Protein AF-A0A968UVV8-F1 (afdb_monomer)

Structure (mmCIF, N/CA/C/O backbone):
data_AF-A0A968UVV8-F1
#
_entry.id   AF-A0A968UVV8-F1
#
loop_
_atom_site.group_PDB
_atom_site.id
_atom_site.type_symbol
_atom_site.label_atom_id
_atom_site.label_alt_id
_atom_site.label_comp_id
_atom_site.label_asym_id
_atom_site.label_entity_id
_atom_site.label_seq_id
_atom_site.pdbx_PDB_ins_code
_atom_site.Cartn_x
_atom_site.Cartn_y
_atom_site.Cartn_z
_atom_site.occupancy
_atom_site.B_iso_or_equiv
_atom_site.auth_seq_id
_atom_site.auth_comp_id
_atom_site.auth_asym_id
_atom_site.auth_atom_id
_atom_site.pdbx_PDB_model_num
ATOM 1 N N . MET A 1 1 ? -46.182 -7.070 -26.203 1.00 40.66 1 MET A N 1
ATOM 2 C CA . MET A 1 1 ? -45.290 -7.951 -25.419 1.00 40.66 1 MET A CA 1
ATOM 3 C C . MET A 1 1 ? -43.928 -7.909 -26.089 1.00 40.66 1 MET A C 1
ATOM 5 O O . MET A 1 1 ? -43.728 -8.587 -27.084 1.00 40.66 1 MET A O 1
ATOM 9 N N . THR A 1 2 ? -43.049 -7.021 -25.630 1.00 40.78 2 THR A N 1
ATOM 10 C CA . THR A 1 2 ? -41.761 -6.743 -26.284 1.00 40.78 2 THR A CA 1
ATOM 11 C C . THR A 1 2 ? -40.662 -7.298 -25.391 1.00 40.78 2 THR A C 1
ATOM 13 O O . THR A 1 2 ? -40.506 -6.854 -24.254 1.00 40.78 2 THR A O 1
ATOM 16 N N . GLY A 1 3 ? -39.982 -8.339 -25.871 1.00 36.72 3 GLY A N 1
ATOM 17 C CA . GLY A 1 3 ? -38.958 -9.066 -25.125 1.00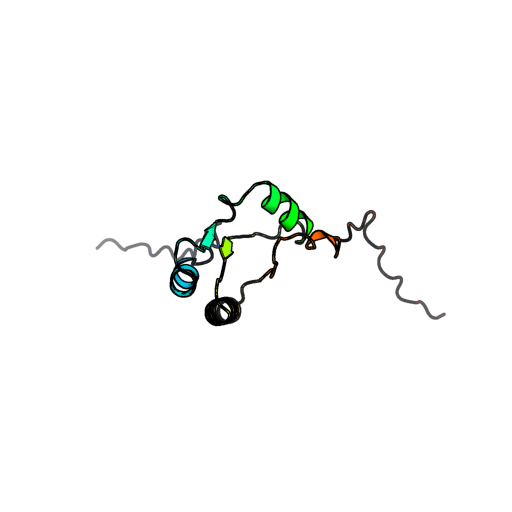 36.72 3 GLY A CA 1
ATOM 18 C C . GLY A 1 3 ? -37.761 -8.181 -24.784 1.00 36.72 3 GLY A C 1
ATOM 19 O O . GLY A 1 3 ? -37.210 -7.502 -25.649 1.00 36.72 3 GLY A O 1
ATOM 20 N N . ARG A 1 4 ? -37.362 -8.197 -23.508 1.00 36.09 4 ARG A N 1
ATOM 21 C CA . ARG A 1 4 ? -36.092 -7.643 -23.031 1.00 36.09 4 ARG A CA 1
ATOM 22 C C . ARG A 1 4 ? -34.954 -8.545 -23.503 1.00 36.09 4 ARG A C 1
ATOM 24 O O . ARG A 1 4 ? -34.898 -9.714 -23.131 1.00 36.09 4 ARG A O 1
ATOM 31 N N . LEU A 1 5 ? -34.045 -7.980 -24.289 1.00 35.06 5 LEU A N 1
ATOM 32 C CA . LEU A 1 5 ? -32.749 -8.569 -24.601 1.00 35.06 5 LEU A CA 1
ATOM 33 C C . LEU A 1 5 ? -31.893 -8.552 -23.320 1.00 35.06 5 LEU A C 1
ATOM 35 O O . LEU A 1 5 ? -31.468 -7.492 -22.863 1.00 35.06 5 LEU A O 1
ATOM 39 N N . LEU A 1 6 ? -31.689 -9.719 -22.706 1.00 34.44 6 LEU A N 1
ATOM 40 C CA . LEU A 1 6 ? -30.686 -9.928 -21.661 1.00 34.44 6 LEU A CA 1
ATOM 41 C C . LEU A 1 6 ? -29.319 -10.010 -22.342 1.00 34.44 6 LEU A C 1
ATOM 43 O O . LEU A 1 6 ? -28.897 -11.075 -22.786 1.00 34.44 6 LEU A O 1
ATOM 47 N N . THR A 1 7 ? -28.626 -8.879 -22.445 1.00 30.69 7 THR A N 1
ATOM 48 C CA . THR A 1 7 ? -27.203 -8.880 -22.791 1.00 30.69 7 THR A CA 1
ATOM 49 C C . THR A 1 7 ? -26.424 -9.412 -21.590 1.00 30.69 7 THR A C 1
ATOM 51 O O . THR A 1 7 ? -26.036 -8.661 -20.698 1.00 30.69 7 THR A O 1
ATOM 54 N N . LEU A 1 8 ? -26.209 -10.728 -21.560 1.00 42.97 8 LEU A N 1
ATOM 55 C CA . LEU A 1 8 ? -25.117 -11.351 -20.818 1.00 42.97 8 LEU A CA 1
ATOM 56 C C . LEU A 1 8 ? -23.817 -11.030 -21.558 1.00 42.97 8 LEU A C 1
ATOM 58 O O . LEU A 1 8 ? -23.363 -11.782 -22.413 1.00 42.97 8 LEU A O 1
ATOM 62 N N . MET A 1 9 ? -23.236 -9.882 -21.239 1.00 27.30 9 MET A N 1
ATOM 63 C CA . MET A 1 9 ? -21.830 -9.621 -21.495 1.00 27.30 9 MET A CA 1
ATOM 64 C C . MET A 1 9 ? -21.253 -9.195 -20.155 1.00 27.30 9 MET A C 1
ATOM 66 O O . MET A 1 9 ? -21.475 -8.071 -19.704 1.00 27.30 9 MET A O 1
ATOM 70 N N . ASN A 1 10 ? -20.553 -10.116 -19.491 1.00 41.09 10 ASN A N 1
ATOM 71 C CA . ASN A 1 10 ? -19.592 -9.747 -18.464 1.00 41.09 10 ASN A CA 1
ATOM 72 C C . ASN A 1 10 ? -18.554 -8.872 -19.161 1.00 41.09 10 ASN A C 1
ATOM 74 O O . ASN A 1 10 ? -17.576 -9.366 -19.720 1.00 41.09 10 ASN A O 1
ATOM 78 N N . SER A 1 11 ? -18.798 -7.566 -19.164 1.00 35.19 11 SER A N 1
ATOM 79 C CA . SER A 1 11 ? -17.754 -6.590 -19.380 1.00 35.19 11 SER A CA 1
ATOM 80 C C . SER A 1 11 ? -16.701 -6.890 -18.322 1.00 35.19 11 SER A C 1
ATOM 82 O O . SER A 1 11 ? -16.882 -6.556 -17.151 1.00 35.19 11 SER A O 1
ATOM 84 N N . PHE A 1 12 ? -15.611 -7.548 -18.714 1.00 42.53 12 PHE A N 1
ATOM 85 C CA . PHE A 1 12 ? -14.350 -7.385 -18.013 1.00 42.53 12 PHE A CA 1
ATOM 86 C C . PHE A 1 12 ? -14.008 -5.908 -18.178 1.00 42.53 12 PHE A C 1
ATOM 88 O O . PHE A 1 12 ? -13.425 -5.481 -19.170 1.00 42.53 12 PHE A O 1
ATOM 95 N N . SER A 1 13 ? -14.544 -5.103 -17.264 1.00 35.62 13 SER A N 1
ATOM 96 C CA . SER A 1 13 ? -14.266 -3.686 -17.184 1.00 35.62 13 SER A CA 1
ATOM 97 C C . SER A 1 13 ? -12.758 -3.566 -17.029 1.00 35.62 13 SER A C 1
ATOM 99 O O . SER A 1 13 ? -12.184 -4.186 -16.136 1.00 35.62 13 SER A O 1
ATOM 101 N N . THR A 1 14 ? -12.113 -2.761 -17.870 1.00 40.47 14 THR A N 1
ATOM 102 C CA . THR A 1 14 ? -10.674 -2.425 -17.846 1.00 40.47 14 THR A CA 1
ATOM 103 C C . THR A 1 14 ? -10.235 -1.720 -16.546 1.00 40.47 14 THR A C 1
ATOM 105 O O . THR A 1 14 ? -9.181 -1.102 -16.457 1.00 40.47 14 THR A O 1
ATOM 108 N N . ALA A 1 15 ? -11.042 -1.805 -15.497 1.00 44.88 15 ALA A N 1
ATOM 109 C CA . ALA A 1 15 ? -10.779 -1.327 -14.167 1.00 44.88 15 ALA A CA 1
ATOM 110 C C . ALA A 1 15 ? -11.103 -2.473 -13.199 1.00 44.88 15 ALA A C 1
ATOM 112 O O . ALA A 1 15 ? -12.144 -2.458 -12.545 1.00 44.88 15 ALA A O 1
ATOM 113 N N . ASP A 1 16 ? -10.215 -3.469 -13.121 1.00 46.28 16 ASP A N 1
ATOM 114 C CA . ASP A 1 16 ? -10.134 -4.364 -11.962 1.00 46.28 16 ASP A CA 1
ATOM 115 C C . ASP A 1 16 ? -9.768 -3.492 -10.755 1.00 46.28 16 ASP A C 1
ATOM 117 O O . ASP A 1 16 ? -8.603 -3.237 -10.470 1.00 46.28 16 ASP A O 1
ATOM 121 N N . ARG A 1 17 ? -10.765 -2.810 -10.195 1.00 56.56 17 ARG A N 1
ATOM 122 C CA . ARG A 1 17 ? -10.604 -1.921 -9.053 1.00 56.56 17 ARG A CA 1
ATOM 123 C C . ARG A 1 17 ? -10.637 -2.831 -7.844 1.00 56.56 17 ARG A C 1
ATOM 125 O O . ARG A 1 17 ? -11.680 -3.430 -7.583 1.00 56.56 17 ARG A O 1
ATOM 132 N N . ILE A 1 18 ? -9.538 -2.904 -7.094 1.00 65.00 18 ILE A N 1
ATOM 133 C CA . ILE A 1 18 ? -9.612 -3.383 -5.713 1.00 65.00 18 ILE A CA 1
ATOM 134 C C . ILE A 1 18 ? -10.780 -2.652 -5.046 1.00 65.00 18 ILE A C 1
ATOM 136 O O . ILE A 1 18 ? -10.894 -1.425 -5.135 1.00 65.00 18 ILE A O 1
ATOM 140 N N . ASN A 1 19 ? -11.681 -3.411 -4.421 1.00 72.38 19 ASN A N 1
ATOM 141 C CA . ASN A 1 19 ? -12.752 -2.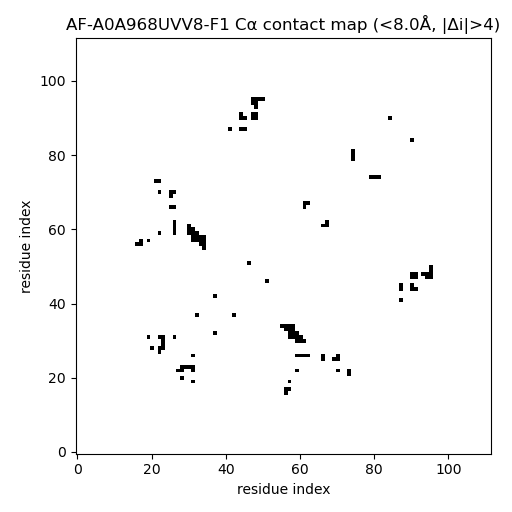826 -3.633 1.00 72.38 19 ASN A CA 1
ATOM 142 C C . ASN A 1 19 ? -12.136 -2.228 -2.361 1.00 72.38 19 ASN A C 1
ATOM 144 O O . ASN A 1 19 ? -12.016 -2.901 -1.337 1.00 72.38 19 ASN A O 1
ATOM 148 N N . THR A 1 20 ? -11.708 -0.964 -2.441 1.00 80.81 20 THR A N 1
ATOM 149 C CA . THR A 1 20 ? -11.039 -0.279 -1.330 1.00 80.81 20 THR A CA 1
ATOM 150 C C . THR A 1 20 ? -11.952 -0.106 -0.121 1.00 80.81 20 THR A C 1
ATOM 152 O O . THR A 1 20 ? -11.432 0.050 0.972 1.00 80.81 20 THR A O 1
ATOM 155 N N . GLN A 1 21 ? -13.280 -0.236 -0.255 1.00 85.12 21 GLN A N 1
ATOM 156 C CA . GLN A 1 21 ? -14.227 -0.073 0.859 1.00 85.12 21 GLN A CA 1
ATOM 157 C C . GLN A 1 21 ? -13.952 -1.023 2.031 1.00 85.12 21 GLN A C 1
ATOM 159 O O . GLN A 1 21 ? -14.082 -0.635 3.193 1.00 85.12 21 GLN A O 1
ATOM 164 N N . GLU A 1 22 ? -13.559 -2.269 1.750 1.00 88.88 22 GLU A N 1
ATOM 165 C CA . GLU A 1 22 ? -13.232 -3.230 2.809 1.00 88.88 22 GLU A CA 1
ATOM 166 C C . GLU A 1 22 ? -11.928 -2.840 3.523 1.00 88.88 22 GLU A C 1
ATOM 168 O O . GLU A 1 22 ? -11.851 -2.893 4.749 1.00 88.88 22 GLU A O 1
ATOM 173 N N . LEU A 1 23 ? -10.928 -2.362 2.776 1.00 90.75 23 LEU A N 1
ATOM 174 C CA . LEU A 1 23 ? -9.676 -1.847 3.341 1.00 90.75 23 LEU A CA 1
ATOM 175 C C . LEU A 1 23 ? -9.910 -0.568 4.154 1.00 90.75 23 LEU A C 1
ATOM 177 O O . LEU A 1 23 ? -9.359 -0.422 5.241 1.00 90.75 23 LEU A O 1
ATOM 181 N N . GLU A 1 24 ? -10.769 0.324 3.668 1.00 92.06 24 GLU A N 1
ATOM 182 C CA . GLU A 1 24 ? -11.174 1.553 4.351 1.00 92.06 24 GLU A CA 1
ATOM 183 C C . GLU A 1 24 ? -11.960 1.250 5.635 1.00 92.06 24 GLU A C 1
ATOM 185 O O . GLU A 1 24 ? -11.835 1.982 6.610 1.00 92.06 24 GLU A O 1
ATOM 190 N N . SER A 1 25 ? -12.721 0.153 5.684 1.00 91.06 25 SER A N 1
ATOM 191 C CA . SER A 1 25 ? -13.415 -0.279 6.908 1.00 91.06 25 SER A CA 1
ATOM 192 C C . SER A 1 25 ? -12.456 -0.826 7.972 1.00 91.06 25 SER A C 1
ATOM 194 O O . SER A 1 25 ? -12.740 -0.726 9.162 1.00 91.06 25 SER A O 1
ATOM 196 N N . ILE A 1 26 ? -11.321 -1.397 7.555 1.00 90.62 26 ILE A N 1
ATOM 197 C CA . ILE A 1 26 ? -10.296 -1.949 8.454 1.00 90.62 26 ILE A CA 1
ATOM 198 C C . ILE A 1 26 ? -9.346 -0.854 8.942 1.00 90.62 26 ILE A C 1
ATOM 200 O O . ILE A 1 26 ? -9.105 -0.722 10.138 1.00 90.62 26 ILE A O 1
ATOM 204 N N . ALA A 1 27 ? -8.779 -0.092 8.007 1.00 86.56 27 ALA A N 1
ATOM 205 C CA . ALA A 1 27 ? -7.729 0.880 8.274 1.00 86.56 27 ALA A CA 1
ATOM 206 C C . ALA A 1 27 ? -8.252 2.320 8.341 1.00 86.56 27 ALA A C 1
ATOM 208 O O . ALA A 1 27 ? -7.482 3.211 8.653 1.00 86.56 27 ALA A O 1
ATOM 209 N N . GLY A 1 28 ? -9.526 2.592 8.068 1.00 86.50 28 GLY A N 1
ATOM 210 C CA . GLY A 1 28 ? -10.062 3.950 7.951 1.00 86.50 28 GLY A CA 1
ATOM 211 C C . GLY A 1 28 ? -9.796 4.582 6.578 1.00 86.50 28 GLY A C 1
ATOM 212 O O . GLY A 1 28 ? -8.734 4.406 5.981 1.00 86.50 28 GLY A O 1
ATOM 213 N N . THR A 1 29 ? -10.753 5.373 6.082 1.00 80.50 29 THR A N 1
ATOM 214 C CA . THR A 1 29 ? -10.722 5.956 4.727 1.00 80.50 29 THR A CA 1
ATOM 215 C C . THR A 1 29 ? -9.489 6.813 4.444 1.00 80.50 29 THR A C 1
ATOM 217 O O . THR A 1 29 ? -8.933 6.751 3.355 1.00 80.50 29 THR A O 1
ATOM 220 N N . SER A 1 30 ? -9.010 7.582 5.425 1.00 82.25 30 SER A N 1
ATOM 221 C CA . SER A 1 30 ? -7.834 8.447 5.255 1.00 82.25 30 SER A CA 1
ATOM 222 C C . SER A 1 30 ? -6.506 7.690 5.163 1.00 82.25 30 SER A C 1
ATOM 224 O O . SER A 1 30 ? -5.484 8.304 4.872 1.00 82.25 30 SER A O 1
ATOM 226 N N . ARG A 1 31 ? -6.503 6.377 5.427 1.00 88.31 31 ARG A N 1
ATOM 227 C C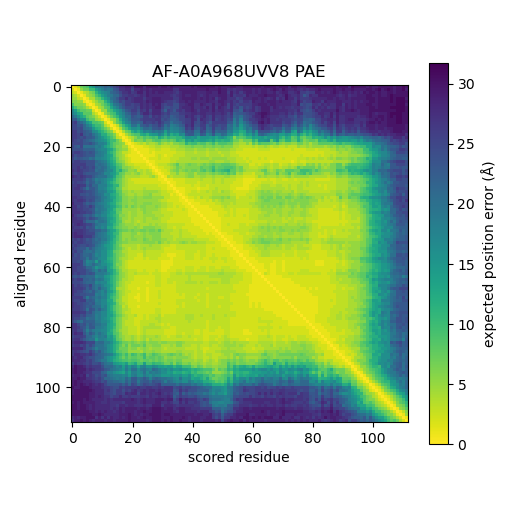A . ARG A 1 31 ? -5.298 5.534 5.441 1.00 88.31 31 ARG A CA 1
ATOM 228 C C . ARG A 1 31 ? -5.236 4.567 4.262 1.00 88.31 31 ARG A C 1
ATOM 230 O O . ARG A 1 31 ? -4.354 3.711 4.229 1.00 88.31 31 ARG A O 1
ATOM 237 N N . VAL A 1 32 ? -6.144 4.715 3.298 1.00 91.38 32 VAL A N 1
ATOM 238 C CA . VAL A 1 32 ? -6.109 4.026 2.007 1.00 91.38 32 VAL A CA 1
ATOM 239 C C . VAL A 1 32 ? -5.928 5.080 0.921 1.00 91.38 32 VAL A C 1
ATOM 241 O O . VAL A 1 32 ? -6.854 5.808 0.575 1.00 91.38 32 VAL A O 1
ATOM 244 N N . CYS A 1 33 ? -4.716 5.175 0.388 1.00 89.75 33 CYS A N 1
ATOM 245 C CA . CYS A 1 33 ? -4.386 6.093 -0.695 1.00 89.75 33 CYS A CA 1
ATOM 246 C C . CYS A 1 33 ? -4.491 5.354 -2.024 1.00 89.75 33 CYS A C 1
ATOM 248 O O . CYS A 1 33 ? -3.931 4.267 -2.183 1.00 89.75 33 CYS A O 1
ATOM 250 N N . ARG A 1 34 ? -5.181 5.935 -3.008 1.00 89.19 34 ARG A N 1
ATOM 251 C CA . ARG A 1 34 ? -5.122 5.396 -4.370 1.00 89.19 34 ARG A CA 1
ATOM 252 C C . ARG A 1 34 ? -3.722 5.585 -4.922 1.00 89.19 34 ARG A C 1
ATOM 254 O O . ARG A 1 34 ? -3.049 6.564 -4.605 1.00 89.19 34 ARG A O 1
ATOM 261 N N . TRP A 1 35 ? -3.314 4.669 -5.796 1.00 89.62 35 TRP A N 1
ATOM 262 C CA . TRP A 1 35 ? -2.004 4.753 -6.427 1.00 89.62 35 TRP A CA 1
ATOM 263 C C . TRP A 1 35 ? -1.781 6.112 -7.101 1.00 89.62 35 TRP A C 1
ATOM 265 O O . TRP A 1 35 ? -0.767 6.750 -6.869 1.00 89.62 35 TRP A O 1
ATOM 275 N N . GLN A 1 36 ? -2.778 6.617 -7.829 1.00 86.62 36 GLN A N 1
ATOM 276 C CA . GLN A 1 36 ? -2.720 7.894 -8.558 1.00 86.62 36 GLN A CA 1
ATOM 277 C C . GLN A 1 36 ? -2.478 9.124 -7.671 1.00 86.62 36 GLN A C 1
ATOM 279 O O . GLN A 1 36 ? -1.910 10.100 -8.148 1.00 86.62 36 GLN A O 1
ATOM 284 N N . ASP A 1 37 ? -2.872 9.062 -6.399 1.00 87.38 37 ASP A N 1
ATOM 285 C CA . ASP A 1 37 ? -2.797 10.184 -5.455 1.00 87.38 37 ASP A CA 1
ATOM 286 C C . ASP A 1 37 ? -1.540 10.109 -4.567 1.00 87.38 37 ASP A C 1
ATOM 288 O O . ASP A 1 37 ? -1.407 10.835 -3.585 1.00 87.38 37 ASP A O 1
ATOM 292 N N . THR A 1 38 ? -0.633 9.178 -4.869 1.00 85.56 38 THR A N 1
ATOM 293 C CA . THR A 1 38 ? 0.587 8.945 -4.094 1.00 85.56 38 THR A CA 1
ATOM 294 C C . THR A 1 38 ? 1.712 9.889 -4.530 1.00 85.56 38 THR A C 1
ATOM 296 O O . THR A 1 38 ? 1.826 10.244 -5.700 1.00 85.56 38 THR A O 1
ATOM 299 N N . GLU A 1 39 ? 2.589 10.252 -3.590 1.00 87.19 39 GLU A N 1
ATOM 300 C CA . GLU A 1 39 ? 3.779 11.072 -3.835 1.00 87.19 39 GLU A CA 1
ATOM 301 C C . GLU A 1 39 ? 4.643 10.557 -5.013 1.00 87.19 39 GLU A C 1
ATOM 303 O O . GLU A 1 39 ? 4.992 9.368 -5.040 1.00 87.19 39 GLU A O 1
ATOM 308 N N . PRO A 1 40 ? 5.094 11.433 -5.936 1.00 87.19 40 PRO A N 1
ATOM 309 C CA . PRO A 1 40 ? 5.865 11.035 -7.122 1.00 87.19 40 PRO A CA 1
ATOM 310 C C . PRO A 1 40 ? 7.160 10.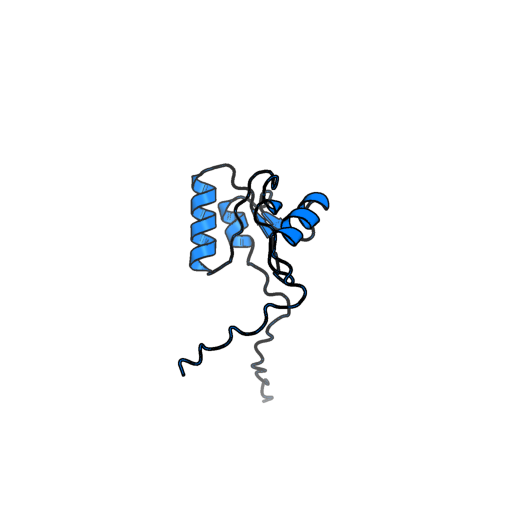274 -6.813 1.00 87.19 40 PRO A C 1
ATOM 312 O O . PRO A 1 40 ? 7.560 9.373 -7.546 1.00 87.19 40 PRO A O 1
ATOM 315 N N . PHE A 1 41 ? 7.822 10.611 -5.703 1.00 86.88 41 PHE A N 1
ATOM 316 C CA . PHE A 1 41 ? 9.010 9.885 -5.253 1.00 86.88 41 PHE A CA 1
ATOM 317 C C . PHE A 1 41 ? 8.699 8.418 -4.933 1.00 86.88 41 PHE A C 1
ATOM 319 O O . PHE A 1 41 ? 9.510 7.538 -5.212 1.00 86.88 41 PHE A O 1
ATOM 326 N N . LEU A 1 42 ? 7.534 8.138 -4.347 1.00 88.38 42 LEU A N 1
ATOM 327 C CA . LEU A 1 42 ? 7.148 6.777 -3.995 1.00 88.38 42 LEU A CA 1
ATOM 328 C C . LEU A 1 42 ? 6.740 5.972 -5.238 1.00 88.38 42 LEU A C 1
ATOM 330 O O . LEU A 1 42 ? 7.035 4.779 -5.285 1.00 88.38 42 LEU A O 1
ATOM 334 N N . HIS A 1 43 ? 6.167 6.628 -6.257 1.00 88.88 43 HIS A N 1
ATOM 335 C CA . HIS A 1 43 ? 5.933 6.031 -7.583 1.00 88.88 43 HIS A CA 1
ATOM 336 C C . HIS A 1 43 ? 7.202 5.425 -8.167 1.00 88.88 43 HIS A C 1
ATOM 338 O O . HIS A 1 43 ? 7.269 4.214 -8.361 1.00 88.88 43 HIS A O 1
ATOM 344 N N . ASP A 1 44 ? 8.240 6.245 -8.341 1.00 87.50 44 ASP A N 1
ATOM 345 C CA . ASP A 1 44 ? 9.507 5.818 -8.947 1.00 87.50 44 ASP A CA 1
ATOM 346 C C . ASP A 1 44 ? 10.149 4.637 -8.201 1.00 87.50 44 ASP A C 1
ATOM 348 O O . ASP A 1 44 ? 10.704 3.717 -8.807 1.00 87.50 44 ASP A O 1
ATOM 352 N N . ARG A 1 45 ? 10.051 4.630 -6.870 1.00 87.81 45 ARG A N 1
ATOM 353 C CA . ARG A 1 45 ? 10.644 3.571 -6.051 1.00 87.81 45 ARG A CA 1
ATOM 354 C C . ARG A 1 45 ? 9.918 2.249 -6.151 1.00 87.81 45 ARG A C 1
ATOM 356 O O . ARG A 1 45 ? 10.580 1.214 -6.194 1.00 87.81 45 ARG A O 1
ATOM 363 N N . ILE A 1 46 ? 8.589 2.269 -6.132 1.00 89.44 46 ILE A N 1
ATOM 364 C CA . ILE A 1 46 ? 7.816 1.032 -6.216 1.00 89.44 46 ILE A CA 1
ATOM 365 C C . ILE A 1 46 ? 7.861 0.492 -7.646 1.00 89.44 46 ILE A C 1
ATOM 367 O O . ILE A 1 46 ? 8.072 -0.708 -7.802 1.00 89.44 46 ILE A O 1
ATOM 371 N N . ASP A 1 47 ? 7.800 1.346 -8.672 1.00 86.75 47 ASP A N 1
ATOM 372 C CA . ASP A 1 47 ? 7.933 0.932 -10.077 1.00 86.75 47 ASP A CA 1
ATOM 373 C C . ASP A 1 47 ? 9.258 0.201 -10.349 1.00 86.75 47 ASP A C 1
ATOM 375 O O . ASP A 1 47 ? 9.308 -0.743 -11.135 1.00 86.75 47 ASP A O 1
ATOM 379 N N . LYS A 1 48 ? 10.340 0.584 -9.660 1.00 84.00 48 LYS A N 1
ATOM 380 C CA . LYS A 1 48 ? 11.644 -0.103 -9.737 1.00 84.00 48 LYS A CA 1
ATOM 381 C C . LYS A 1 48 ? 11.713 -1.413 -8.951 1.00 84.00 48 LYS A C 1
ATOM 383 O O . LYS A 1 48 ? 12.664 -2.172 -9.134 1.00 84.00 48 LYS A O 1
ATOM 388 N N . ALA A 1 49 ? 10.754 -1.664 -8.069 1.00 85.25 49 ALA A N 1
ATOM 389 C CA . ALA A 1 49 ? 10.734 -2.809 -7.166 1.00 85.25 49 ALA A CA 1
ATOM 390 C C . ALA A 1 49 ? 9.758 -3.911 -7.597 1.00 85.25 49 ALA A C 1
ATOM 392 O O . ALA A 1 49 ? 9.838 -5.032 -7.094 1.00 85.25 49 ALA A O 1
ATOM 393 N N . VAL A 1 50 ? 8.848 -3.613 -8.527 1.00 87.69 50 VAL A N 1
ATOM 394 C CA . VAL A 1 50 ? 7.858 -4.558 -9.055 1.00 87.69 50 VAL A CA 1
ATOM 395 C C . VAL A 1 50 ? 8.111 -4.861 -10.526 1.00 87.69 50 VAL A C 1
ATOM 397 O O . VAL A 1 50 ? 8.584 -4.013 -11.275 1.00 87.69 50 VAL A O 1
ATOM 400 N N . ALA A 1 51 ? 7.775 -6.072 -10.973 1.00 85.75 51 ALA A N 1
ATOM 401 C CA . ALA A 1 51 ? 7.973 -6.452 -12.369 1.00 85.75 51 ALA A CA 1
ATOM 402 C C . ALA A 1 51 ? 7.301 -5.441 -13.329 1.00 85.75 51 ALA A C 1
ATOM 404 O O . ALA A 1 51 ? 6.189 -4.984 -13.038 1.00 85.75 51 ALA A O 1
ATOM 405 N N . PRO A 1 52 ? 7.921 -5.106 -14.477 1.00 83.69 52 PRO A N 1
ATOM 406 C CA . PRO A 1 52 ? 7.329 -4.182 -15.438 1.00 83.69 52 PRO A CA 1
ATOM 407 C C . PRO A 1 52 ? 5.905 -4.592 -15.828 1.00 83.69 52 PRO A C 1
ATOM 409 O O . PRO A 1 52 ? 5.647 -5.759 -16.120 1.00 83.69 52 PRO A O 1
ATOM 412 N N . GLY A 1 53 ? 4.979 -3.632 -15.828 1.00 84.56 53 GLY A N 1
ATOM 413 C CA . GLY A 1 53 ? 3.564 -3.882 -16.120 1.00 84.56 53 GLY A CA 1
ATOM 414 C C . GLY A 1 53 ? 2.741 -4.391 -14.931 1.00 84.56 53 GLY A C 1
ATOM 415 O O . GLY A 1 53 ? 1.542 -4.618 -15.090 1.00 84.56 53 GLY A O 1
ATOM 416 N N . THR A 1 54 ? 3.338 -4.539 -13.742 1.00 87.62 54 THR A N 1
ATOM 417 C CA . THR A 1 54 ? 2.578 -4.793 -12.510 1.00 87.62 54 THR A CA 1
ATOM 418 C C . THR A 1 54 ? 1.653 -3.611 -12.241 1.00 87.62 54 THR A C 1
ATOM 420 O O . THR A 1 54 ? 2.101 -2.471 -12.136 1.00 87.62 54 THR A O 1
ATOM 423 N N . LYS A 1 55 ? 0.352 -3.878 -12.119 1.00 88.94 55 LYS A N 1
ATOM 424 C CA . LYS A 1 55 ? -0.637 -2.862 -11.765 1.00 88.94 55 LYS A CA 1
ATOM 425 C C . LYS A 1 55 ? -0.699 -2.711 -10.245 1.00 88.94 55 LYS A C 1
ATOM 427 O O . LYS A 1 55 ? -0.851 -3.701 -9.537 1.00 88.94 55 LYS A O 1
ATOM 432 N N . ILE A 1 56 ? -0.610 -1.473 -9.768 1.00 90.19 56 ILE A N 1
ATOM 433 C CA . ILE A 1 56 ? -0.765 -1.118 -8.355 1.00 90.19 56 ILE A CA 1
ATOM 434 C C . ILE A 1 56 ? -2.052 -0.308 -8.216 1.00 90.19 56 ILE A C 1
ATOM 436 O O . ILE A 1 56 ? -2.240 0.687 -8.915 1.00 90.19 56 ILE A O 1
ATOM 440 N N . ASP A 1 57 ? -2.949 -0.737 -7.329 1.00 91.19 57 ASP A N 1
ATOM 441 C CA . ASP A 1 57 ? -4.248 -0.080 -7.148 1.00 91.19 57 ASP A CA 1
ATOM 442 C C . ASP A 1 57 ? -4.239 0.939 -5.997 1.00 91.19 57 ASP A C 1
ATOM 444 O O . ASP A 1 57 ? -4.738 2.060 -6.147 1.00 91.19 57 ASP A O 1
ATOM 448 N N . CYS A 1 58 ? -3.665 0.581 -4.845 1.00 91.56 58 CYS A N 1
ATOM 449 C CA . CYS A 1 58 ? -3.665 1.426 -3.650 1.00 91.56 58 CYS A CA 1
ATOM 450 C C . CYS A 1 58 ? -2.525 1.103 -2.677 1.00 91.56 58 CYS A C 1
ATOM 452 O O . CYS A 1 58 ? -1.943 0.020 -2.709 1.00 91.56 58 CYS A O 1
ATOM 454 N N . ILE A 1 59 ? -2.277 2.033 -1.757 1.00 92.75 59 ILE A N 1
ATOM 455 C CA . ILE A 1 59 ? -1.397 1.882 -0.599 1.00 92.75 59 ILE A CA 1
ATOM 456 C C . ILE A 1 59 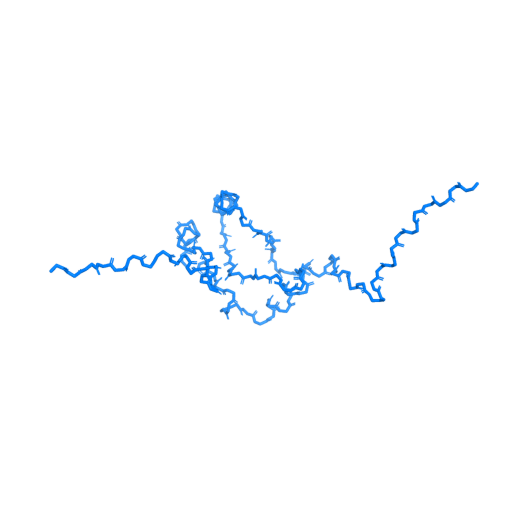? -2.249 1.978 0.664 1.00 92.75 59 ILE A C 1
ATOM 458 O O . ILE A 1 59 ? -3.116 2.846 0.770 1.00 92.75 59 ILE A O 1
ATOM 462 N N . VAL A 1 60 ? -1.994 1.094 1.628 1.00 93.75 60 VAL A N 1
ATOM 463 C CA . VAL A 1 60 ? -2.679 1.082 2.924 1.00 93.75 60 VAL A CA 1
ATOM 464 C C . VAL A 1 60 ? -1.664 1.352 4.031 1.00 93.75 60 VAL A C 1
ATOM 466 O O . VAL A 1 60 ? -0.623 0.699 4.080 1.00 93.75 60 VAL A O 1
ATOM 469 N N . TYR A 1 61 ? -1.984 2.281 4.931 1.00 93.88 61 TYR A N 1
ATOM 470 C CA . TYR A 1 61 ? -1.142 2.690 6.058 1.00 93.88 61 TYR A CA 1
ATOM 471 C C . TYR A 1 61 ? -1.754 2.233 7.395 1.00 93.88 61 TYR A C 1
ATOM 473 O O . TYR A 1 61 ? -2.431 3.016 8.062 1.00 93.88 61 TYR A O 1
ATOM 481 N N . PRO A 1 62 ? -1.571 0.967 7.810 1.00 93.94 62 PRO A N 1
ATOM 482 C CA . PRO A 1 62 ? -2.017 0.517 9.125 1.00 93.94 62 PRO A CA 1
ATOM 483 C C . PRO A 1 62 ? -1.163 1.157 10.233 1.00 93.94 62 PRO A C 1
ATOM 485 O O . PRO A 1 62 ? 0.059 1.225 10.121 1.00 93.94 62 PRO A O 1
ATOM 488 N N . ASN A 1 63 ? -1.797 1.585 11.325 1.00 93.31 63 ASN A N 1
ATOM 489 C CA . ASN A 1 63 ? -1.128 2.163 12.497 1.00 93.31 63 ASN A CA 1
ATOM 490 C C . ASN A 1 63 ? -0.930 1.148 13.623 1.00 93.31 63 ASN A C 1
ATOM 492 O O . ASN A 1 63 ? -0.105 1.354 14.513 1.00 93.31 63 ASN A O 1
ATOM 496 N N . THR A 1 64 ? -1.696 0.058 13.610 1.00 94.31 64 THR A N 1
ATOM 497 C CA . THR A 1 64 ? -1.600 -1.000 14.617 1.00 94.31 64 THR A CA 1
ATOM 498 C C . THR A 1 64 ? -1.318 -2.354 13.983 1.00 94.31 64 THR A C 1
ATOM 500 O O . THR A 1 64 ? -1.662 -2.622 12.830 1.00 94.31 64 THR A O 1
ATOM 503 N N . GLN A 1 65 ? -0.734 -3.256 14.771 1.00 95.31 65 GLN A N 1
ATOM 504 C CA . GLN A 1 65 ? -0.523 -4.637 14.343 1.00 95.31 65 GLN A CA 1
ATOM 505 C C . GLN A 1 65 ? -1.847 -5.357 14.038 1.00 95.31 65 GLN A C 1
ATOM 507 O O . GLN A 1 65 ? -1.890 -6.188 13.135 1.00 95.31 65 GLN A O 1
ATOM 512 N N . SER A 1 66 ? -2.924 -5.014 14.755 1.00 95.19 66 SER A N 1
ATOM 513 C CA . SER A 1 66 ? -4.261 -5.572 14.523 1.00 95.19 66 SER A CA 1
ATOM 514 C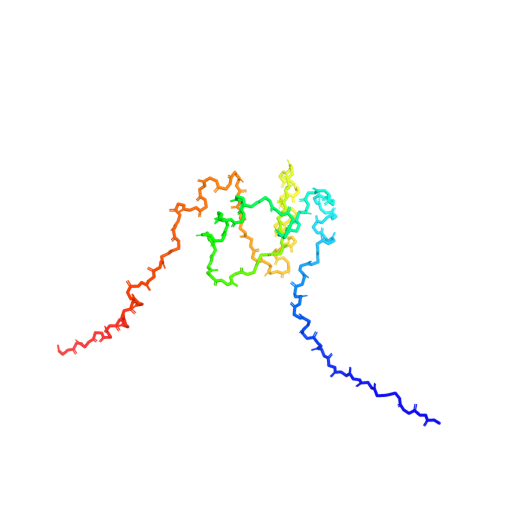 C . SER A 1 66 ? -4.813 -5.170 13.151 1.00 95.19 66 SER A C 1
ATOM 516 O O . SER A 1 66 ? -5.264 -6.022 12.389 1.00 95.19 66 SER A O 1
ATOM 518 N N . GLU A 1 67 ? -4.693 -3.888 12.787 1.00 94.38 67 GLU A N 1
ATOM 519 C CA . GLU A 1 67 ? -5.082 -3.395 11.459 1.00 94.38 67 GLU A CA 1
ATOM 520 C C . GLU A 1 67 ? -4.250 -4.052 10.356 1.00 94.38 67 GLU A C 1
ATOM 522 O O . GLU A 1 67 ? -4.808 -4.523 9.368 1.00 94.38 67 GLU A O 1
ATOM 527 N N . LEU A 1 68 ? -2.925 -4.147 10.536 1.00 95.25 68 LEU A N 1
ATOM 528 C CA . LEU A 1 68 ? -2.053 -4.833 9.582 1.00 95.25 68 LEU A CA 1
ATOM 529 C C . LEU A 1 68 ? -2.490 -6.292 9.392 1.00 95.25 68 LEU A C 1
ATOM 531 O O . LEU A 1 68 ? -2.657 -6.734 8.258 1.00 95.25 68 LEU A O 1
ATOM 535 N N . ALA A 1 69 ? -2.720 -7.032 10.480 1.00 95.75 69 ALA A N 1
ATOM 536 C CA . ALA A 1 69 ? -3.167 -8.421 10.412 1.00 95.75 69 ALA A CA 1
ATOM 537 C C . ALA A 1 69 ? -4.503 -8.560 9.662 1.00 95.75 69 ALA A C 1
ATOM 539 O O . ALA A 1 69 ? -4.648 -9.446 8.819 1.00 95.75 69 ALA A O 1
ATOM 540 N N . ALA A 1 70 ? -5.451 -7.655 9.912 1.00 95.31 70 ALA A N 1
ATOM 541 C CA . ALA A 1 70 ? -6.737 -7.630 9.224 1.00 95.31 70 ALA A CA 1
ATOM 542 C C . ALA A 1 70 ? -6.602 -7.305 7.724 1.00 95.31 70 ALA A C 1
ATOM 544 O O . ALA A 1 70 ? -7.251 -7.954 6.902 1.00 95.31 70 ALA A O 1
ATOM 545 N N . VAL A 1 71 ? -5.720 -6.373 7.343 1.00 94.25 71 VAL A N 1
ATOM 546 C CA . VAL A 1 71 ? -5.418 -6.065 5.932 1.00 94.25 71 VAL A CA 1
ATOM 547 C C . VAL A 1 71 ? -4.815 -7.280 5.225 1.00 94.25 71 VAL A C 1
ATOM 549 O O . VAL A 1 71 ? -5.279 -7.647 4.146 1.00 94.25 71 VAL A O 1
ATOM 552 N N . ILE A 1 72 ? -3.834 -7.953 5.839 1.00 95.06 72 ILE A N 1
ATOM 553 C CA . ILE A 1 72 ? -3.223 -9.165 5.270 1.00 95.06 72 ILE A CA 1
ATOM 554 C C . ILE A 1 72 ? -4.262 -10.286 5.123 1.00 95.06 72 ILE A C 1
ATOM 556 O O . ILE A 1 72 ? -4.313 -10.945 4.084 1.00 95.06 72 ILE A O 1
ATOM 560 N N . ALA A 1 73 ? -5.132 -10.486 6.119 1.00 95.25 73 ALA A N 1
ATOM 561 C CA . ALA A 1 73 ? -6.213 -11.468 6.041 1.00 95.25 73 ALA A CA 1
ATOM 562 C C . ALA A 1 73 ? -7.221 -11.131 4.930 1.00 95.25 73 ALA A C 1
ATOM 564 O O . ALA A 1 73 ? -7.664 -12.018 4.199 1.00 95.25 73 ALA A O 1
ATOM 565 N N . CYS A 1 74 ? -7.565 -9.852 4.766 1.00 93.44 74 CYS A N 1
ATOM 566 C CA . CYS A 1 74 ? -8.425 -9.374 3.688 1.00 93.44 74 CYS A CA 1
ATOM 567 C C . CYS A 1 74 ? -7.818 -9.654 2.307 1.00 93.44 74 CYS A C 1
ATOM 569 O O . CYS A 1 74 ? -8.453 -10.297 1.470 1.00 93.44 74 CYS A O 1
ATOM 571 N N . ALA A 1 75 ? -6.566 -9.259 2.099 1.00 93.00 75 ALA A N 1
ATOM 572 C CA . ALA A 1 75 ? -5.860 -9.487 0.848 1.00 93.00 75 ALA A CA 1
ATOM 573 C C . ALA A 1 75 ? -5.670 -10.982 0.543 1.00 93.00 75 ALA A C 1
ATOM 575 O O . ALA A 1 75 ? -5.879 -11.400 -0.591 1.00 93.00 75 ALA A O 1
ATOM 576 N N . SER A 1 76 ? -5.368 -11.805 1.552 1.00 93.69 76 SER A N 1
ATOM 577 C CA . SER A 1 76 ? -5.264 -13.262 1.405 1.00 93.69 76 SER A CA 1
ATOM 578 C C . SER A 1 76 ? -6.583 -13.891 0.936 1.00 93.69 76 SER A C 1
ATOM 580 O O . SER A 1 76 ? -6.597 -14.623 -0.055 1.00 93.69 76 SER A O 1
ATOM 582 N N . ARG A 1 77 ? -7.713 -13.541 1.575 1.00 93.94 77 ARG A N 1
ATOM 583 C CA . ARG A 1 77 ? -9.053 -14.019 1.176 1.00 93.94 77 ARG A CA 1
ATOM 584 C C . ARG A 1 77 ? -9.393 -13.656 -0.270 1.00 93.94 77 ARG A C 1
ATOM 586 O O . ARG A 1 77 ? -9.973 -14.472 -0.980 1.00 93.94 77 ARG A O 1
ATOM 593 N N . ASN A 1 78 ? -9.004 -12.459 -0.705 1.00 90.88 78 ASN A N 1
ATOM 594 C CA . ASN A 1 78 ? -9.252 -11.964 -2.058 1.00 90.88 78 ASN A CA 1
ATOM 595 C C . ASN A 1 78 ? -8.141 -12.323 -3.070 1.00 90.88 78 ASN A C 1
ATOM 597 O O . ASN A 1 78 ? -8.264 -12.005 -4.251 1.00 90.88 78 ASN A O 1
ATOM 601 N N . ARG A 1 79 ? -7.080 -13.018 -2.636 1.00 90.38 79 ARG A N 1
ATOM 602 C CA . ARG A 1 79 ? -5.891 -13.372 -3.435 1.00 90.38 79 ARG A CA 1
ATOM 603 C C . ARG A 1 79 ? -5.187 -12.170 -4.075 1.00 90.38 79 ARG A C 1
ATOM 605 O O . ARG A 1 79 ? -4.707 -12.255 -5.204 1.00 90.38 79 ARG A O 1
ATOM 612 N N . TRP A 1 80 ? -5.107 -11.059 -3.353 1.00 91.50 80 TRP A N 1
ATOM 613 C CA . TRP A 1 80 ? -4.357 -9.885 -3.793 1.00 91.50 80 TRP A CA 1
ATOM 614 C C . TRP A 1 80 ? -2.860 -10.048 -3.528 1.00 91.50 80 TRP A C 1
ATOM 616 O O . TRP A 1 80 ? -2.449 -10.577 -2.493 1.00 91.50 80 TRP A O 1
ATOM 626 N N . GLY A 1 81 ? -2.042 -9.559 -4.461 1.00 90.38 81 GLY A N 1
ATOM 627 C CA . GLY A 1 81 ? -0.611 -9.377 -4.235 1.00 90.38 81 GLY A CA 1
ATOM 628 C C . GLY A 1 81 ? -0.367 -8.229 -3.255 1.00 90.38 81 GLY A C 1
ATOM 629 O O . GLY A 1 81 ? -1.055 -7.213 -3.303 1.00 90.38 81 GLY A O 1
ATOM 630 N N . ILE A 1 82 ? 0.611 -8.389 -2.363 1.00 91.88 82 ILE A N 1
ATOM 631 C CA . ILE A 1 82 ? 0.967 -7.377 -1.363 1.00 91.88 82 ILE A CA 1
ATOM 632 C C . ILE A 1 82 ? 2.472 -7.147 -1.417 1.00 91.88 82 ILE A C 1
ATOM 634 O O . ILE A 1 82 ? 3.249 -8.098 -1.346 1.00 91.88 82 ILE A O 1
ATOM 638 N N . LEU A 1 83 ? 2.873 -5.878 -1.475 1.00 91.19 83 LEU A N 1
ATOM 639 C CA . LEU A 1 83 ? 4.252 -5.449 -1.276 1.00 91.19 83 LEU A CA 1
ATOM 640 C C . LEU A 1 83 ? 4.357 -4.747 0.089 1.00 91.19 83 LEU A C 1
ATOM 642 O O . LEU A 1 83 ? 3.976 -3.583 0.195 1.00 91.19 83 LEU A O 1
ATOM 646 N N . PRO A 1 84 ? 4.834 -5.418 1.151 1.00 90.94 84 PRO A N 1
ATOM 647 C CA . PRO A 1 84 ? 5.061 -4.764 2.433 1.00 90.94 84 PRO A CA 1
ATOM 648 C C . PRO A 1 84 ? 6.326 -3.901 2.374 1.00 90.94 84 PRO A C 1
ATOM 650 O O . PRO A 1 84 ? 7.403 -4.380 2.017 1.00 90.94 84 PRO A O 1
ATOM 653 N N . PHE A 1 85 ? 6.223 -2.634 2.772 1.00 90.31 85 PHE A N 1
ATOM 654 C CA . PHE A 1 85 ? 7.376 -1.744 2.889 1.00 90.31 85 PHE A CA 1
ATOM 655 C C . PHE A 1 85 ? 7.184 -0.713 4.006 1.00 90.31 85 PHE A C 1
ATOM 657 O O . PHE A 1 85 ? 6.066 -0.364 4.367 1.00 90.31 85 PHE A O 1
ATOM 664 N N . GLY A 1 86 ? 8.302 -0.249 4.575 1.00 88.44 86 GLY A N 1
ATOM 665 C CA . GLY A 1 86 ? 8.332 0.861 5.532 1.00 88.44 86 GLY A CA 1
ATOM 666 C C . GLY A 1 86 ? 8.534 2.191 4.807 1.00 88.44 86 GLY A C 1
ATOM 667 O O . GLY A 1 86 ? 7.713 2.610 4.008 1.00 88.44 86 GLY A O 1
ATOM 668 N N . ASN A 1 87 ? 9.690 2.827 4.993 1.00 85.94 87 ASN A N 1
ATOM 669 C CA . ASN A 1 87 ? 10.020 4.094 4.321 1.00 85.94 87 ASN A CA 1
ATOM 670 C C . ASN A 1 87 ? 10.408 3.940 2.828 1.00 85.94 87 ASN A C 1
ATOM 672 O O . ASN A 1 87 ? 11.135 4.763 2.277 1.00 85.94 87 ASN A O 1
ATOM 676 N N . ALA A 1 88 ? 10.062 2.809 2.205 1.00 87.69 88 ALA A N 1
ATOM 677 C CA . ALA A 1 88 ? 10.484 2.394 0.862 1.00 87.69 88 ALA A CA 1
ATOM 678 C C . ALA A 1 88 ? 12.011 2.366 0.607 1.00 87.69 88 ALA A C 1
ATOM 680 O O . ALA A 1 88 ? 12.427 1.947 -0.468 1.00 87.69 88 ALA A O 1
ATOM 681 N N . SER A 1 89 ? 12.853 2.727 1.593 1.00 84.69 89 SER A N 1
ATOM 682 C CA . SER A 1 89 ? 14.311 2.935 1.497 1.00 84.69 89 SER A CA 1
ATOM 683 C C . SER A 1 89 ? 15.121 1.758 0.965 1.00 84.69 89 SER A C 1
ATOM 685 O O . SER A 1 89 ? 16.263 1.966 0.570 1.00 84.69 89 SER A O 1
ATOM 687 N N . LYS A 1 90 ? 14.518 0.568 0.947 1.00 85.56 90 LYS A N 1
ATOM 688 C CA . LYS A 1 90 ? 15.149 -0.708 0.610 1.00 85.56 90 LYS A CA 1
ATOM 689 C C . LYS A 1 90 ? 14.449 -1.461 -0.520 1.00 85.56 90 LYS A C 1
ATOM 691 O O . LYS A 1 90 ? 14.796 -2.607 -0.780 1.00 85.56 90 LYS A O 1
ATOM 696 N N . LEU A 1 91 ? 13.436 -0.865 -1.152 1.00 84.94 91 LEU A N 1
ATOM 697 C CA . LEU A 1 91 ? 12.683 -1.516 -2.229 1.00 84.94 91 LEU A CA 1
ATOM 698 C C . LEU A 1 91 ? 13.556 -1.833 -3.457 1.00 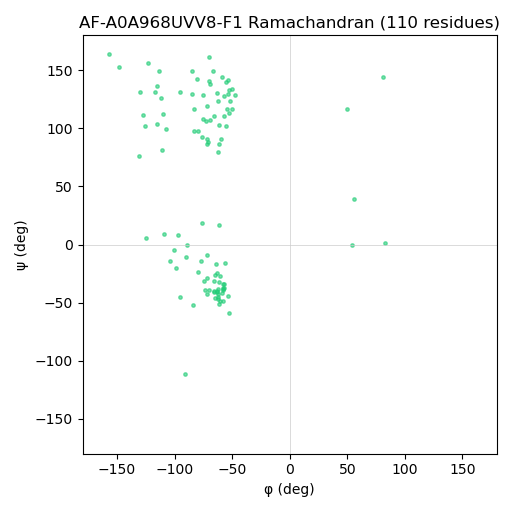84.94 91 LEU A C 1
ATOM 700 O O . LEU A 1 91 ? 13.277 -2.764 -4.201 1.00 84.94 91 LEU A O 1
ATOM 704 N N . ASP A 1 92 ? 14.645 -1.094 -3.623 1.00 75.50 92 ASP A N 1
ATOM 705 C CA . ASP A 1 92 ? 15.632 -1.214 -4.691 1.00 75.50 92 ASP A CA 1
ATOM 706 C C . ASP A 1 92 ? 16.789 -2.173 -4.372 1.00 75.50 92 ASP A C 1
ATOM 708 O O . ASP A 1 92 ? 17.540 -2.534 -5.275 1.00 75.50 92 ASP A O 1
ATOM 712 N N . TRP A 1 93 ? 16.930 -2.642 -3.126 1.00 80.88 93 TRP A N 1
ATOM 713 C CA . TRP A 1 93 ? 18.040 -3.522 -2.728 1.00 80.88 93 TRP A CA 1
ATOM 714 C C . TRP A 1 93 ? 18.006 -4.882 -3.425 1.00 80.88 93 TRP A C 1
ATOM 716 O O . TRP A 1 93 ? 19.042 -5.523 -3.576 1.00 80.88 93 TRP A O 1
ATOM 726 N N . GLY A 1 94 ? 16.815 -5.322 -3.830 1.00 71.38 94 GLY A N 1
ATOM 727 C CA . GLY A 1 94 ? 16.630 -6.577 -4.546 1.00 71.38 94 GLY A CA 1
ATOM 728 C C . GLY A 1 94 ? 16.968 -6.493 -6.030 1.00 71.38 94 GLY A C 1
ATOM 729 O O . GLY A 1 94 ? 17.286 -7.533 -6.588 1.00 71.38 94 GLY A O 1
ATOM 730 N N . GLY A 1 95 ? 16.916 -5.292 -6.629 1.00 67.56 95 GLY A N 1
ATOM 731 C CA . GLY A 1 95 ? 17.122 -5.026 -8.055 1.00 67.56 95 GLY A CA 1
ATOM 732 C C . GLY A 1 95 ? 16.303 -5.927 -8.991 1.00 67.56 95 GLY A C 1
ATOM 733 O O . GLY A 1 95 ? 16.532 -7.129 -9.085 1.00 67.56 95 GLY A O 1
ATOM 734 N N . LEU A 1 96 ? 15.390 -5.370 -9.788 1.00 70.69 96 LEU A N 1
ATOM 735 C CA . LEU A 1 96 ? 14.823 -6.157 -10.888 1.00 70.69 96 LEU A CA 1
ATOM 736 C C . LEU A 1 96 ? 15.938 -6.450 -11.894 1.00 70.69 96 LEU A C 1
ATOM 738 O O . LEU A 1 96 ? 16.437 -5.539 -12.556 1.00 70.69 96 LEU A O 1
ATOM 742 N N . VAL A 1 97 ? 16.349 -7.716 -11.988 1.00 68.56 97 VAL A N 1
ATOM 743 C CA . VAL A 1 97 ? 17.356 -8.152 -12.957 1.00 68.56 97 VAL A CA 1
ATOM 744 C C . VAL A 1 97 ? 16.806 -7.885 -14.357 1.00 68.56 97 VAL A C 1
ATOM 746 O O . VAL A 1 97 ? 15.956 -8.620 -14.857 1.00 68.56 97 VAL A O 1
ATOM 749 N N . LYS A 1 98 ? 17.285 -6.814 -14.996 1.00 63.66 98 LYS A N 1
ATOM 750 C CA . LYS A 1 98 ? 17.104 -6.604 -16.432 1.00 63.66 98 LYS A CA 1
ATOM 751 C C . LYS A 1 98 ? 18.019 -7.586 -17.147 1.00 63.66 98 LYS A C 1
ATOM 753 O O . LYS A 1 98 ? 19.237 -7.438 -17.118 1.00 63.66 98 LYS A O 1
ATOM 758 N N . LEU A 1 99 ? 17.431 -8.622 -17.731 1.00 61.06 99 LEU A N 1
ATOM 759 C CA . LEU A 1 99 ? 18.158 -9.546 -18.590 1.00 61.06 99 LEU A CA 1
ATOM 760 C C . LEU A 1 99 ? 18.303 -8.897 -19.972 1.00 61.06 99 LEU A C 1
ATOM 762 O O . LEU A 1 99 ? 17.371 -8.966 -20.765 1.00 61.06 99 LEU A O 1
ATOM 766 N N . ASP A 1 100 ? 19.455 -8.278 -20.240 1.00 62.06 100 ASP A N 1
ATOM 767 C CA . ASP A 1 100 ? 19.840 -7.811 -21.577 1.00 62.06 100 ASP A CA 1
ATOM 768 C C . ASP A 1 100 ? 21.238 -8.351 -21.956 1.00 62.06 100 ASP A C 1
ATOM 770 O O . ASP A 1 100 ? 22.233 -7.923 -21.365 1.00 62.06 100 ASP A O 1
ATOM 774 N N . PRO A 1 101 ? 21.351 -9.274 -22.937 1.00 63.38 101 PRO A N 1
ATOM 775 C CA . PRO A 1 101 ? 20.261 -9.961 -23.634 1.00 63.38 101 PRO A CA 1
ATOM 776 C C . PRO A 1 101 ? 19.534 -10.971 -22.717 1.00 63.38 101 PRO A C 1
ATOM 778 O O . PRO A 1 101 ? 20.081 -11.391 -21.693 1.00 63.38 101 PRO A O 1
ATOM 781 N N . PRO A 1 102 ? 18.308 -11.397 -23.072 1.00 67.06 102 PRO A N 1
ATOM 782 C CA . PRO A 1 102 ? 17.590 -12.443 -22.352 1.00 67.06 102 PRO A CA 1
ATOM 783 C C . PRO A 1 102 ? 18.436 -13.717 -22.263 1.00 67.06 102 PRO A C 1
ATOM 785 O O . PRO A 1 102 ? 19.118 -14.091 -23.220 1.00 67.06 102 PRO A O 1
ATOM 788 N N . ASN A 1 103 ? 18.396 -14.366 -21.097 1.00 64.06 103 ASN A N 1
ATOM 789 C CA . ASN A 1 103 ? 19.224 -15.529 -20.791 1.00 64.06 103 ASN A CA 1
ATOM 790 C C . ASN A 1 103 ? 19.080 -16.579 -21.913 1.00 64.06 103 ASN A C 1
ATOM 792 O O . ASN A 1 103 ? 17.946 -16.979 -22.207 1.00 64.06 103 ASN A O 1
ATOM 796 N N . PRO A 1 104 ? 20.173 -17.012 -22.571 1.00 66.38 104 PRO A N 1
ATOM 797 C CA . PRO A 1 104 ? 20.072 -18.016 -23.616 1.00 66.38 104 PRO A CA 1
ATOM 798 C C . PRO A 1 104 ? 19.448 -19.290 -23.029 1.00 66.38 104 PRO A C 1
ATOM 800 O O . PRO A 1 104 ? 19.704 -19.616 -21.864 1.00 66.38 104 PRO A O 1
ATOM 803 N N . PRO A 1 105 ? 18.617 -20.018 -23.798 1.00 65.75 105 PRO A N 1
ATOM 804 C CA . PRO A 1 105 ? 18.014 -21.251 -23.319 1.00 65.75 105 PRO A CA 1
ATOM 805 C C . PRO A 1 105 ? 19.119 -22.177 -22.818 1.00 65.75 105 PRO A C 1
ATOM 807 O O . PRO A 1 105 ? 20.114 -22.397 -23.515 1.00 65.75 105 PRO A O 1
ATOM 810 N N . LEU A 1 106 ? 18.951 -22.694 -21.597 1.00 64.62 106 LEU A N 1
ATOM 811 C CA . LEU A 1 106 ? 19.866 -23.669 -21.015 1.00 64.62 106 LE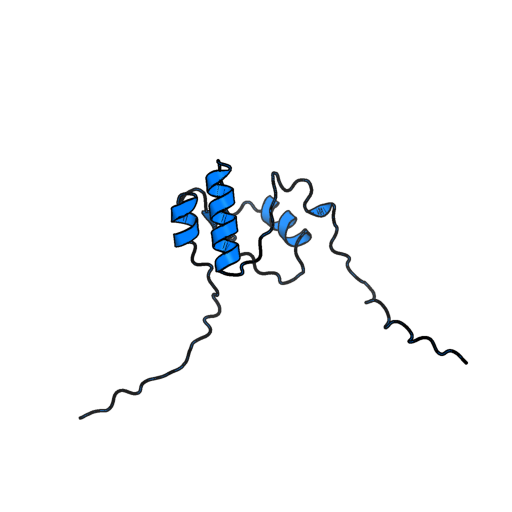U A CA 1
ATOM 812 C C . LEU A 1 106 ? 20.070 -24.779 -22.048 1.00 64.62 106 LEU A C 1
ATOM 814 O O . LEU A 1 106 ? 19.108 -25.453 -22.430 1.00 64.62 106 LEU A O 1
ATOM 818 N N . LYS A 1 107 ? 21.306 -24.946 -22.539 1.00 63.09 107 LYS A N 1
ATOM 819 C CA . LYS A 1 107 ? 21.636 -26.085 -23.395 1.00 63.09 107 LYS A CA 1
ATOM 820 C C . LYS A 1 107 ? 21.297 -27.331 -22.585 1.00 63.09 107 LYS A C 1
ATOM 822 O O . LYS A 1 107 ? 21.947 -27.596 -21.575 1.00 63.09 107 LYS A O 1
ATOM 827 N N . LYS A 1 108 ? 20.255 -28.065 -22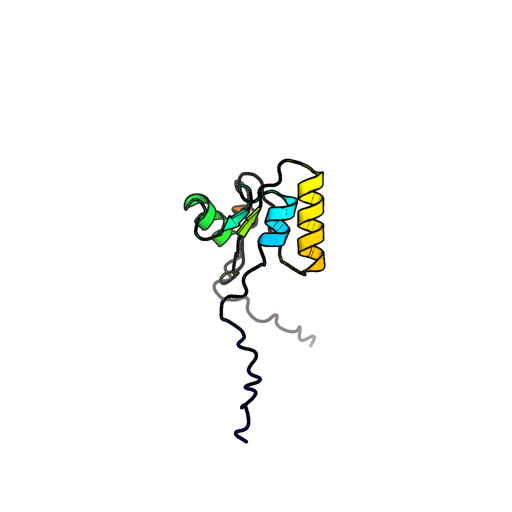.991 1.00 56.00 108 LYS A N 1
ATOM 828 C CA . LYS A 1 108 ? 19.999 -29.405 -22.460 1.00 56.00 108 LYS A CA 1
ATOM 829 C C . LYS A 1 108 ? 21.285 -30.188 -22.684 1.00 56.00 108 LYS A C 1
ATOM 831 O O . LYS A 1 108 ? 21.723 -30.297 -23.827 1.00 56.00 108 LYS A O 1
ATOM 836 N N . GLY A 1 109 ? 21.919 -30.616 -21.594 1.00 52.72 109 GLY A N 1
ATOM 837 C CA . GLY A 1 109 ? 23.169 -31.357 -21.644 1.00 52.72 109 GLY A CA 1
ATOM 838 C C . GLY A 1 109 ? 23.014 -32.547 -22.580 1.00 52.72 109 GLY A C 1
ATOM 839 O O . GLY A 1 109 ? 22.218 -33.445 -22.314 1.00 52.72 109 GLY A O 1
ATOM 840 N N . GLY A 1 110 ? 23.737 -32.509 -23.696 1.00 47.84 110 GLY A N 1
ATOM 841 C CA . GLY A 1 110 ? 24.069 -33.706 -24.444 1.00 47.84 110 GLY A CA 1
ATOM 842 C C . GLY A 1 110 ? 25.165 -34.405 -23.661 1.00 47.84 110 GLY A C 1
ATOM 843 O O . GLY A 1 110 ? 26.279 -33.893 -23.581 1.00 47.84 110 GLY A O 1
ATOM 844 N N . TYR A 1 111 ? 24.817 -35.516 -23.025 1.00 50.81 111 TYR A N 1
ATOM 845 C CA . TYR A 1 111 ? 25.799 -36.529 -22.679 1.00 50.81 111 TYR A CA 1
ATOM 846 C C . TYR A 1 111 ? 25.959 -37.385 -23.941 1.00 50.81 111 TYR A C 1
ATOM 848 O O . TYR A 1 111 ? 25.084 -38.201 -24.231 1.00 50.81 111 TYR A O 1
ATOM 856 N N . GLU A 1 112 ? 26.995 -37.098 -24.733 1.00 44.53 112 GLU A N 1
ATOM 857 C CA . GLU A 1 112 ? 27.635 -38.116 -25.583 1.00 44.53 112 GLU A CA 1
ATOM 858 C C . GLU A 1 112 ? 28.590 -38.949 -24.726 1.00 44.53 112 GLU A C 1
ATOM 860 O O . GLU A 1 112 ? 29.257 -38.353 -23.845 1.00 44.53 112 GLU A O 1
#

Foldseek 3Di:
DDDDDPPPDPPPDPPPADPCVQLCVLANPVQKAFPVRDDPVVVVLVCQLDDPPDDDGIGGDHPDPRSVVSVVVVCVVVVHDDDDDDPSPCSPVVGDDDCVVPDPPDPPDDDD

Solvent-accessible surface area (backbone atoms only — not comparable to full-atom values): 7564 Å² total; per-residue (Å²): 140,82,83,80,82,80,80,88,64,88,71,80,56,98,63,87,64,74,71,54,66,63,54,23,71,63,47,36,61,94,29,49,43,47,47,89,78,51,60,69,72,58,51,61,45,49,61,51,51,44,65,90,88,66,85,73,66,62,48,75,58,57,92,45,72,67,37,42,52,50,51,54,52,52,32,57,77,70,68,54,88,82,84,91,71,79,88,57,86,60,45,60,77,75,51,72,83,78,61,82,72,66,78,74,78,78,76,75,80,79,84,128

Radius of gyration: 20.82 Å; Cα contacts (8 Å, |Δi|>4): 71; chains: 1; bounding box: 73×49×41 Å

Secondary structure (DSSP, 8-state):
-------------S-----HHHHHHHH-GGGEEEGGGS-HHHHHHHHTTS-TT----EEE--SSHHHHHHHHHHHHHHT------SSSTTTTTT-----SSPPPPP------

pLDDT: mean 76.63, std 19.61, range [27.3, 95.75]

Mean predicted aligned error: 12.4 Å

Sequence (112 aa):
MTGRLLTLMNSFSTADRINTQELESIAGTSRVCRWQDTEPFLHDRIDKAVAPGTKIDCIVYPNTQSELAAVIACASRNRWGILPFGNASKLDWGGLVKLDPPNPPLKKGGYE